Protein AF-A0A1Y1LUK4-F1 (afdb_monomer_lite)

Sequence (106 aa):
KHLNFGFQKLYKWTQREFKTLNLENPHMNTSIRQALRVLAERPSLFQNCLSFFAEARERILSEAFHTALTGTTSSGIDDASVKPIDVAAHDMLRYVGDMLAWVHSA

Organism: Photinus pyralis (NCBI:txid7054)

Radius of gyration: 18.42 Å; chains: 1; bounding box: 43×25×51 Å

Foldseek 3Di:
DVVVVVLVVLLVVLLVVLLVDPPPDPCPPPSNVVSLVVNVVPVVSNVVSVVSNVVSVVVVVVQVLVCQAPCAGPVRDRPPVHDHLVVVDPDDVSSVVVSVVVVVVD

pLDDT: mean 87.84, std 8.57, range [56.97, 97.0]

Structure (mmCIF, N/CA/C/O backbone):
data_AF-A0A1Y1LUK4-F1
#
_entry.id   AF-A0A1Y1LUK4-F1
#
loop_
_atom_site.group_PDB
_atom_site.id
_atom_site.type_symbol
_atom_site.label_atom_id
_atom_site.label_alt_id
_atom_site.label_comp_id
_atom_site.label_asym_id
_atom_site.label_entity_id
_atom_site.label_seq_id
_atom_site.pdbx_PDB_ins_code
_atom_site.Cartn_x
_atom_site.Cartn_y
_atom_site.Cartn_z
_atom_site.occupancy
_atom_site.B_iso_or_equiv
_atom_site.auth_seq_id
_atom_site.auth_comp_id
_atom_site.auth_asym_id
_atom_site.auth_atom_id
_atom_site.pdbx_PDB_model_num
ATOM 1 N N . LYS A 1 1 ? -21.738 -4.443 29.624 1.00 61.78 1 LYS A N 1
ATOM 2 C CA . LYS A 1 1 ? -21.481 -5.593 28.712 1.00 61.78 1 LYS A CA 1
ATOM 3 C C . LYS A 1 1 ? -21.726 -5.257 27.232 1.00 61.78 1 LYS A C 1
ATOM 5 O O . LYS A 1 1 ? -20.855 -5.561 26.431 1.00 61.78 1 LYS A O 1
ATOM 10 N N . HIS A 1 2 ? -22.820 -4.578 26.865 1.00 83.12 2 HIS A N 1
ATOM 11 C CA . HIS A 1 2 ? -23.144 -4.253 25.459 1.00 83.12 2 HIS A CA 1
ATOM 12 C C . HIS A 1 2 ? -22.138 -3.330 24.748 1.00 83.12 2 HIS A C 1
ATOM 14 O O . HIS A 1 2 ? -21.860 -3.535 23.572 1.00 83.12 2 HIS A O 1
ATOM 20 N N . LEU A 1 3 ? -21.528 -2.379 25.466 1.00 85.56 3 LEU A N 1
ATOM 21 C CA . LEU A 1 3 ? -20.560 -1.441 24.883 1.00 85.56 3 LEU A CA 1
ATOM 22 C C . LEU A 1 3 ? -19.318 -2.145 24.306 1.00 85.56 3 LEU A C 1
ATOM 24 O O . LEU A 1 3 ? -18.951 -1.908 23.161 1.00 85.56 3 LEU A O 1
ATOM 28 N N . ASN A 1 4 ? -18.711 -3.073 25.056 1.00 85.69 4 ASN A N 1
ATOM 29 C CA . ASN A 1 4 ? -17.549 -3.835 24.575 1.00 85.69 4 ASN A CA 1
ATOM 30 C C . ASN A 1 4 ? -17.890 -4.691 23.346 1.00 85.69 4 ASN A C 1
ATOM 32 O O . ASN A 1 4 ? -17.071 -4.818 22.440 1.00 85.69 4 ASN A O 1
ATOM 36 N N . PHE A 1 5 ? -19.106 -5.241 23.289 1.00 89.69 5 PHE A N 1
ATOM 37 C CA . PHE A 1 5 ? -19.571 -5.984 22.120 1.00 89.69 5 PHE A CA 1
ATOM 38 C C . PHE A 1 5 ? -19.738 -5.072 20.894 1.00 89.69 5 PHE A C 1
ATOM 40 O O . PHE A 1 5 ? -19.360 -5.451 19.787 1.00 89.69 5 PHE A O 1
ATOM 47 N N . GLY A 1 6 ? -20.231 -3.845 21.098 1.00 90.69 6 GLY A N 1
ATOM 48 C CA . GLY A 1 6 ? -20.301 -2.812 20.062 1.00 90.69 6 GLY A CA 1
ATOM 49 C C . GLY A 1 6 ? -18.926 -2.478 19.480 1.00 90.69 6 GLY A C 1
ATOM 50 O O . GLY A 1 6 ? -18.744 -2.558 18.267 1.00 90.69 6 GLY A O 1
ATOM 51 N N . PHE A 1 7 ? -17.937 -2.218 20.34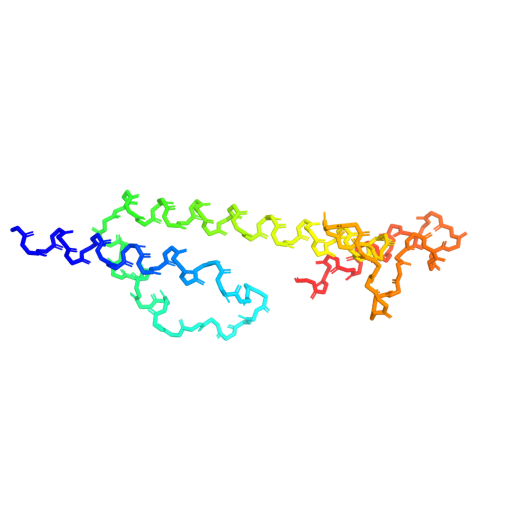1 1.00 89.19 7 PHE A N 1
ATOM 52 C CA . PHE A 1 7 ? -16.552 -1.974 19.922 1.00 89.19 7 PHE A CA 1
ATOM 53 C C . PHE A 1 7 ? -15.950 -3.153 19.151 1.00 89.19 7 PHE A C 1
ATOM 55 O O . PHE A 1 7 ? -15.331 -2.948 18.113 1.00 89.19 7 PHE A O 1
ATOM 62 N N . GLN A 1 8 ? -16.165 -4.392 19.604 1.00 90.88 8 GLN A N 1
ATOM 63 C CA . GLN A 1 8 ? -15.679 -5.578 18.889 1.00 90.88 8 GLN A CA 1
ATOM 64 C C . GLN A 1 8 ? -16.329 -5.748 17.514 1.00 90.88 8 GLN A C 1
ATOM 66 O O . GLN A 1 8 ? -15.660 -6.145 16.559 1.00 90.88 8 GLN A O 1
ATOM 71 N N . LYS A 1 9 ? -17.630 -5.463 17.395 1.00 93.81 9 LYS A N 1
ATOM 72 C CA . LYS A 1 9 ? -18.339 -5.530 16.114 1.00 93.81 9 LYS A CA 1
ATOM 73 C C . LYS A 1 9 ? -17.825 -4.460 15.150 1.00 93.81 9 LYS A C 1
ATOM 75 O O . LYS A 1 9 ? -17.563 -4.782 13.994 1.00 93.81 9 LYS A O 1
ATOM 80 N N . LEU A 1 10 ? -17.638 -3.233 15.641 1.00 92.38 10 LEU A N 1
ATOM 81 C CA . LEU A 1 10 ? -17.081 -2.128 14.865 1.00 92.38 10 LEU A CA 1
ATOM 82 C C . LEU A 1 10 ? -15.654 -2.440 14.403 1.00 92.38 10 LEU A C 1
ATOM 84 O O . LEU A 1 10 ? -15.374 -2.349 13.217 1.00 92.38 10 LEU A O 1
ATOM 88 N N . TYR A 1 11 ? -14.802 -2.921 15.311 1.00 90.38 11 TYR A N 1
ATOM 89 C CA . TYR A 1 11 ? -13.437 -3.363 15.019 1.00 90.38 11 TYR A CA 1
ATOM 90 C C . TYR A 1 11 ? -13.393 -4.404 13.890 1.00 90.38 11 TYR A C 1
ATOM 92 O O . TYR A 1 11 ? -12.699 -4.216 12.893 1.00 90.38 11 TYR A O 1
ATOM 100 N N . LYS A 1 12 ? -14.195 -5.474 13.995 1.00 91.19 12 LYS A N 1
ATOM 101 C CA . LYS A 1 12 ? -14.263 -6.522 12.961 1.00 91.19 1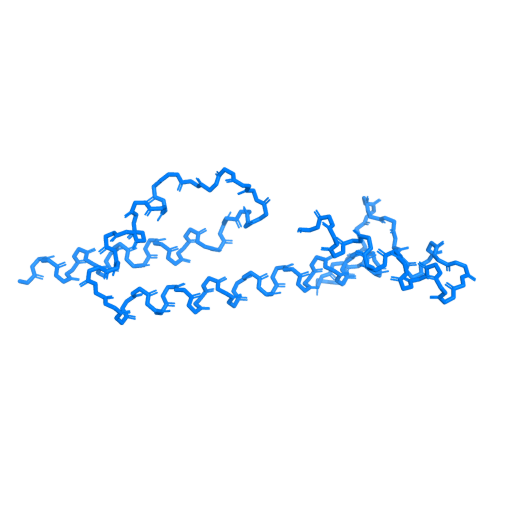2 LYS A CA 1
ATOM 102 C C . LYS A 1 12 ? -14.773 -5.998 11.621 1.00 91.19 12 LYS A C 1
ATOM 104 O O . LYS A 1 12 ? -14.337 -6.488 10.583 1.00 91.19 12 LYS A O 1
ATOM 109 N N . TRP A 1 13 ? -15.713 -5.054 11.635 1.00 92.81 13 TRP A N 1
ATOM 110 C CA . TRP A 1 13 ? -16.191 -4.413 10.414 1.00 92.81 13 TRP A CA 1
ATOM 111 C C . TRP A 1 13 ? -15.081 -3.567 9.776 1.00 92.81 13 TRP A C 1
ATOM 113 O O . TRP A 1 13 ? -14.741 -3.812 8.625 1.00 92.81 13 TRP A O 1
ATOM 123 N N . THR A 1 14 ? -14.420 -2.690 10.538 1.00 89.44 14 THR A N 1
ATOM 124 C CA . THR A 1 14 ? -13.316 -1.845 10.048 1.00 89.44 14 THR A CA 1
ATOM 125 C C . THR A 1 14 ? -12.172 -2.666 9.448 1.00 89.44 14 THR A C 1
ATOM 127 O O . THR A 1 14 ? -11.678 -2.333 8.376 1.00 89.44 14 THR A O 1
ATOM 130 N N . GLN A 1 15 ? -11.792 -3.784 10.075 1.00 87.50 15 GLN A N 1
ATOM 131 C CA . GLN A 1 15 ? -10.774 -4.683 9.518 1.00 87.50 15 GLN A CA 1
ATOM 132 C C . GLN A 1 15 ? -11.174 -5.308 8.175 1.00 87.50 15 GLN A C 1
ATOM 134 O O . GLN A 1 15 ? -10.309 -5.571 7.344 1.00 87.50 15 GLN A O 1
ATOM 139 N N . ARG A 1 16 ? -12.464 -5.589 7.954 1.00 86.94 16 ARG A N 1
ATOM 140 C CA . ARG A 1 16 ? -12.944 -6.115 6.666 1.00 86.94 16 ARG A CA 1
ATOM 141 C C . ARG A 1 16 ? -12.898 -5.043 5.591 1.00 86.94 16 ARG A C 1
ATOM 143 O O . ARG A 1 16 ? -12.410 -5.327 4.506 1.00 86.94 16 ARG A O 1
ATOM 150 N N . GLU A 1 17 ? -13.334 -3.831 5.921 1.00 85.81 17 GLU A N 1
ATOM 151 C CA . GLU A 1 17 ? -13.297 -2.701 4.993 1.00 85.81 17 GLU A CA 1
ATOM 152 C C . GLU A 1 17 ? -11.871 -2.398 4.520 1.00 85.81 17 GLU A C 1
ATOM 154 O O . GLU A 1 17 ? -11.657 -2.135 3.344 1.00 85.81 17 GLU A O 1
ATOM 159 N N . PHE A 1 18 ? -10.868 -2.516 5.395 1.00 80.81 18 PHE A N 1
ATOM 160 C CA . PHE A 1 18 ? -9.463 -2.344 5.009 1.00 80.81 18 PHE A CA 1
ATOM 161 C C . PHE A 1 18 ? -8.957 -3.349 3.968 1.00 80.81 18 PHE A C 1
ATOM 163 O O . PHE A 1 18 ? -7.981 -3.059 3.287 1.00 80.81 18 PHE A O 1
ATOM 170 N N . LYS A 1 19 ? -9.611 -4.504 3.804 1.00 77.00 19 LYS A N 1
ATOM 171 C CA . LYS A 1 19 ? -9.254 -5.473 2.754 1.00 77.00 19 LYS A CA 1
ATOM 172 C C . LYS A 1 19 ? -9.836 -5.115 1.391 1.00 77.00 19 LYS A C 1
ATOM 174 O O . LYS A 1 19 ? -9.321 -5.573 0.380 1.00 77.00 19 LYS A O 1
ATOM 179 N N . THR A 1 20 ? -10.936 -4.370 1.375 1.00 73.12 20 THR A N 1
ATOM 180 C CA . THR A 1 20 ? -11.676 -4.012 0.158 1.00 73.12 20 THR A CA 1
ATOM 181 C C . THR A 1 20 ? -11.469 -2.558 -0.241 1.00 73.12 20 THR A C 1
ATOM 183 O O . THR A 1 20 ? -11.900 -2.153 -1.318 1.00 73.12 20 THR A O 1
ATOM 186 N N . LEU A 1 21 ? -10.849 -1.752 0.625 1.00 68.94 21 LEU A N 1
ATOM 187 C CA . LEU A 1 21 ? -10.556 -0.366 0.319 1.00 68.94 21 LEU A CA 1
ATOM 188 C C . LEU A 1 21 ? -9.482 -0.270 -0.749 1.00 68.94 21 LEU A C 1
ATOM 190 O O . LEU A 1 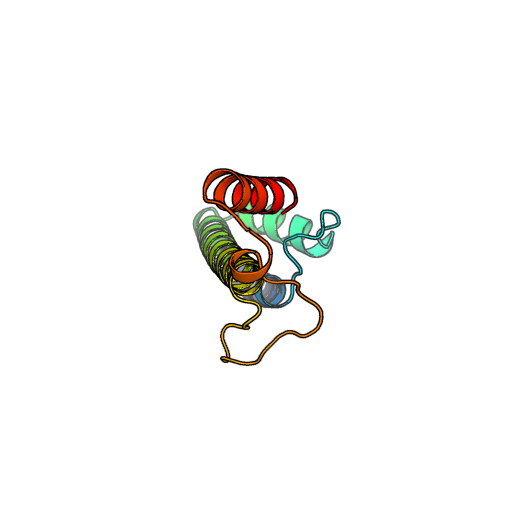21 ? -8.384 -0.798 -0.592 1.00 68.94 21 LEU A O 1
ATOM 194 N N . ASN A 1 22 ? -9.778 0.513 -1.780 1.00 68.88 22 ASN A N 1
ATOM 195 C CA . ASN A 1 22 ? -8.726 1.112 -2.572 1.00 68.88 22 ASN A CA 1
ATOM 196 C C . ASN A 1 22 ? -8.088 2.224 -1.727 1.00 68.88 22 ASN A C 1
ATOM 198 O O . ASN A 1 22 ? -8.653 3.310 -1.584 1.00 68.88 22 ASN A O 1
ATOM 202 N N . LEU A 1 23 ? -6.964 1.894 -1.093 1.00 64.25 23 LEU A N 1
ATOM 203 C CA . LEU A 1 23 ? -6.253 2.759 -0.151 1.00 64.25 23 LEU A CA 1
ATOM 204 C C . LEU A 1 23 ? -5.662 4.005 -0.817 1.00 64.25 23 LEU A C 1
ATOM 206 O O . LEU A 1 23 ? -5.459 4.999 -0.125 1.00 64.25 23 LEU A O 1
ATOM 210 N N . GLU A 1 24 ? -5.493 3.975 -2.139 1.00 62.22 24 GLU A N 1
ATOM 211 C CA . GLU A 1 24 ? -5.008 5.109 -2.932 1.00 62.22 24 GLU A CA 1
ATOM 212 C C . GLU A 1 24 ? -6.140 6.044 -3.380 1.00 62.22 24 GLU A C 1
ATOM 214 O O . GLU A 1 24 ? -5.910 7.036 -4.068 1.00 62.22 24 GLU A O 1
ATOM 219 N N . ASN A 1 25 ? -7.392 5.779 -2.976 1.00 65.06 25 ASN A N 1
ATOM 220 C CA . ASN A 1 25 ? -8.478 6.722 -3.204 1.00 65.06 25 ASN A CA 1
ATOM 221 C C . ASN A 1 25 ? -8.545 7.770 -2.069 1.00 65.06 25 ASN A C 1
ATOM 223 O O . ASN A 1 25 ? -8.928 7.434 -0.940 1.00 65.06 25 ASN A O 1
ATOM 227 N N . PRO A 1 26 ? -8.266 9.060 -2.346 1.00 56.97 26 PRO A N 1
ATOM 228 C CA . PRO A 1 26 ? -8.291 10.117 -1.333 1.00 56.97 26 PRO A CA 1
ATOM 229 C C . PRO A 1 26 ? -9.692 10.358 -0.745 1.00 56.97 26 PRO A C 1
ATOM 231 O O . PRO A 1 26 ? -9.830 10.900 0.356 1.00 56.97 26 PRO A O 1
ATOM 234 N N . HIS A 1 27 ? -10.756 9.896 -1.409 1.00 59.22 27 HIS A N 1
ATOM 235 C CA . HIS A 1 27 ? -12.117 9.908 -0.881 1.00 59.22 27 HIS A CA 1
ATOM 236 C C . HIS A 1 27 ? -12.394 8.664 -0.036 1.00 59.22 27 HIS A C 1
ATOM 238 O O . HIS A 1 27 ? -13.351 7.931 -0.288 1.00 59.22 27 HIS A O 1
ATOM 244 N N . MET A 1 28 ? -11.584 8.430 1.007 1.00 66.69 28 MET A N 1
ATOM 245 C CA . MET A 1 28 ? -11.862 7.352 1.962 1.00 66.69 28 MET A CA 1
ATOM 246 C C . MET A 1 28 ? -13.332 7.407 2.400 1.00 66.69 28 MET A C 1
ATOM 248 O O . MET A 1 28 ? -13.884 8.491 2.637 1.00 66.69 28 MET A O 1
ATOM 252 N N . ASN A 1 29 ? -13.962 6.242 2.539 1.00 76.81 29 ASN A N 1
ATOM 253 C CA . ASN A 1 29 ? -15.360 6.151 2.934 1.00 76.81 29 ASN A CA 1
ATOM 254 C C . ASN A 1 29 ? -15.574 6.851 4.293 1.00 76.81 29 ASN A C 1
ATOM 256 O O . ASN A 1 29 ? -14.918 6.530 5.289 1.00 76.81 29 ASN A O 1
ATOM 260 N N . THR A 1 30 ? -16.494 7.820 4.343 1.00 83.81 30 THR A N 1
ATOM 261 C CA . THR A 1 30 ? -16.820 8.591 5.556 1.00 83.81 30 THR A CA 1
ATOM 262 C C . THR A 1 30 ? -17.155 7.690 6.745 1.00 83.81 30 THR A C 1
ATOM 264 O O . THR A 1 30 ? -16.775 8.012 7.872 1.00 83.81 30 THR A O 1
ATOM 267 N N . SER A 1 31 ? -17.766 6.527 6.503 1.00 87.62 31 SER A N 1
ATOM 268 C CA . SER A 1 31 ? -18.086 5.543 7.540 1.00 87.62 31 SER A CA 1
ATOM 269 C C . SER A 1 31 ? -16.844 4.959 8.224 1.00 87.62 31 SER A C 1
ATOM 271 O O . SER A 1 31 ? -16.865 4.716 9.428 1.00 87.62 31 SER A O 1
ATOM 273 N N . ILE A 1 32 ? -15.730 4.791 7.506 1.00 87.19 32 ILE A N 1
ATOM 274 C CA . ILE A 1 32 ? -14.478 4.267 8.076 1.00 87.19 32 ILE A CA 1
ATOM 275 C C . ILE A 1 32 ? -13.799 5.319 8.938 1.00 87.19 32 ILE A C 1
ATOM 277 O O . ILE A 1 32 ? -13.369 5.012 10.046 1.00 87.19 32 ILE A O 1
ATOM 281 N N . ARG A 1 33 ? -13.764 6.579 8.483 1.00 87.50 33 ARG A N 1
ATOM 282 C CA . ARG A 1 33 ? -13.260 7.694 9.304 1.00 87.50 33 ARG A CA 1
ATOM 283 C C . ARG A 1 33 ? -14.038 7.817 10.613 1.00 87.50 33 ARG A C 1
ATOM 285 O O . ARG A 1 33 ? -13.440 8.011 11.669 1.00 87.50 33 ARG A O 1
ATOM 292 N N . GLN A 1 34 ? -15.363 7.684 10.551 1.00 90.94 34 GLN A N 1
ATOM 293 C CA . GLN A 1 34 ? -16.217 7.685 11.739 1.00 90.94 34 GLN A CA 1
ATOM 294 C C . GLN A 1 34 ? -15.922 6.488 12.650 1.00 90.94 34 GLN A C 1
ATOM 296 O O . GLN A 1 34 ? -15.734 6.678 13.849 1.00 90.94 34 GLN A O 1
ATOM 301 N N . ALA A 1 35 ? -15.812 5.279 12.093 1.00 91.31 35 ALA A N 1
ATOM 302 C CA . ALA A 1 35 ? -15.480 4.084 12.861 1.00 91.31 35 ALA A CA 1
ATOM 303 C C . ALA A 1 35 ? -14.121 4.200 13.566 1.00 91.31 35 ALA A C 1
ATOM 305 O O . ALA A 1 35 ? -14.019 3.885 14.748 1.00 91.31 35 ALA A O 1
ATOM 306 N N . LEU A 1 36 ? -13.101 4.716 12.877 1.00 90.44 36 LEU A N 1
ATOM 307 C CA . LEU A 1 36 ? -11.776 4.965 13.446 1.00 90.44 36 LEU A CA 1
ATOM 308 C C . LEU A 1 36 ? -11.813 5.997 14.574 1.00 90.44 36 LEU A C 1
ATOM 310 O O . LEU A 1 36 ? -11.189 5.780 15.609 1.00 90.44 36 LEU A O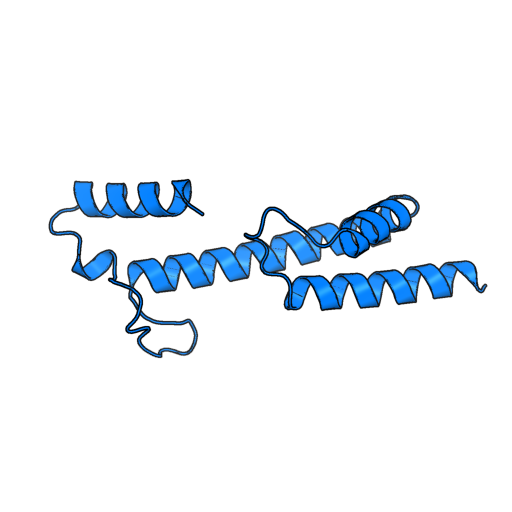 1
ATOM 314 N N . ARG A 1 37 ? -12.589 7.076 14.417 1.00 92.44 37 ARG A N 1
ATOM 315 C CA . ARG A 1 37 ? -12.780 8.075 15.477 1.00 92.44 37 ARG A CA 1
ATOM 316 C C . ARG A 1 37 ? -13.421 7.465 16.723 1.00 92.44 37 ARG A C 1
ATOM 318 O O . ARG A 1 37 ? -12.967 7.751 17.822 1.00 92.44 37 ARG A O 1
ATOM 325 N N . VAL A 1 38 ? -14.432 6.609 16.557 1.00 93.25 38 VAL A N 1
ATOM 326 C CA . VAL A 1 38 ? -15.050 5.888 17.683 1.00 93.25 38 VAL A CA 1
ATOM 327 C C . VAL A 1 38 ? -14.049 4.916 18.311 1.00 93.25 38 VAL A C 1
ATOM 329 O O . VAL A 1 38 ? -13.899 4.889 19.527 1.00 93.25 38 VAL A O 1
ATOM 332 N N . LEU A 1 39 ? -13.310 4.145 17.505 1.00 91.94 39 LEU A N 1
ATOM 333 C CA . LEU A 1 39 ? -12.300 3.203 18.000 1.00 91.94 39 LEU A CA 1
ATOM 334 C C . LEU A 1 39 ? -11.157 3.897 18.757 1.00 91.94 39 LEU A C 1
ATOM 336 O O . LEU A 1 39 ? -10.603 3.281 19.665 1.00 91.94 39 LEU A O 1
ATOM 340 N N . ALA A 1 40 ? -10.843 5.160 18.450 1.00 91.38 40 ALA A N 1
ATOM 341 C CA . ALA A 1 40 ? -9.824 5.945 19.150 1.00 91.38 40 ALA A CA 1
ATOM 342 C C . ALA A 1 40 ? -10.118 6.142 20.652 1.00 91.38 40 ALA A C 1
ATOM 344 O O . ALA A 1 40 ? -9.188 6.328 21.433 1.00 91.38 40 ALA A O 1
ATOM 345 N N . GLU A 1 41 ? -11.374 5.995 21.096 1.00 92.94 41 GLU A N 1
ATOM 346 C CA . GLU A 1 41 ? -11.737 5.957 22.526 1.00 92.94 41 GLU A CA 1
ATOM 347 C C . GLU A 1 41 ? -11.187 4.712 23.258 1.00 92.94 41 GLU A C 1
ATOM 349 O O . GLU A 1 41 ? -11.242 4.606 24.487 1.00 92.94 41 GLU A O 1
ATOM 354 N N . ARG A 1 42 ? -10.664 3.733 22.510 1.00 91.19 42 ARG A N 1
ATOM 355 C CA . ARG A 1 42 ? -10.025 2.508 22.997 1.00 91.19 42 ARG A CA 1
ATOM 356 C C . ARG A 1 42 ? -8.655 2.347 22.324 1.00 91.19 42 ARG A C 1
ATOM 358 O O . ARG A 1 42 ? -8.559 1.644 21.315 1.00 91.19 42 ARG A O 1
ATOM 365 N N . PRO A 1 43 ? -7.582 2.921 22.901 1.00 90.94 43 PRO A N 1
ATOM 366 C CA . PRO A 1 43 ? -6.271 3.007 22.254 1.00 90.94 43 PRO A CA 1
ATOM 367 C C . PRO A 1 43 ? -5.723 1.677 21.725 1.00 90.94 43 PRO A C 1
ATOM 369 O O . PRO A 1 43 ? -5.163 1.640 20.638 1.00 90.94 43 PRO A O 1
ATOM 372 N N . SER A 1 44 ? -5.940 0.565 22.435 1.00 90.44 44 SER A N 1
ATOM 373 C CA . SER A 1 44 ? -5.480 -0.758 21.992 1.00 90.44 44 SER A CA 1
ATOM 374 C C . SER A 1 44 ? -6.188 -1.264 20.730 1.00 90.44 44 SER A C 1
ATOM 376 O O . SER A 1 44 ? -5.542 -1.809 19.839 1.00 90.44 44 SER A O 1
ATOM 378 N N . LEU A 1 45 ? -7.508 -1.073 20.618 1.00 88.06 45 LEU A N 1
ATOM 379 C CA . LEU A 1 45 ? -8.266 -1.464 19.424 1.00 88.06 45 LEU A CA 1
ATOM 380 C C . LEU A 1 45 ? -7.902 -0.581 18.235 1.00 88.06 45 LEU A C 1
ATOM 382 O O . LEU A 1 45 ? -7.734 -1.080 17.125 1.00 88.06 45 LEU A O 1
ATOM 386 N N . PHE A 1 46 ? -7.758 0.719 18.485 1.00 89.75 46 PHE A N 1
ATOM 387 C CA . PHE A 1 46 ? -7.348 1.675 17.469 1.00 89.75 46 PHE A CA 1
ATOM 388 C C . PHE A 1 46 ? -5.945 1.376 16.937 1.00 89.75 46 PHE A C 1
ATOM 390 O O . PHE A 1 46 ? -5.767 1.293 15.724 1.00 89.75 46 PHE A O 1
ATOM 397 N N . GLN A 1 47 ? -4.977 1.119 17.822 1.00 91.88 47 GLN A N 1
ATOM 398 C CA . GLN A 1 47 ? -3.613 0.775 17.427 1.00 91.88 47 GLN A CA 1
ATOM 399 C C . GLN A 1 47 ? -3.578 -0.500 16.579 1.00 91.88 47 GLN A C 1
ATOM 401 O O . GLN A 1 47 ? -2.951 -0.510 15.526 1.00 91.88 47 GLN A O 1
ATOM 406 N N . ASN A 1 48 ? -4.315 -1.543 16.975 1.00 90.38 48 ASN A N 1
ATOM 407 C CA . ASN A 1 48 ? -4.413 -2.774 16.188 1.00 90.38 48 ASN A CA 1
ATOM 408 C C . ASN A 1 48 ? -5.028 -2.532 14.799 1.00 90.38 48 ASN A C 1
ATOM 410 O O . ASN A 1 48 ? -4.584 -3.120 13.815 1.00 90.38 48 ASN A O 1
ATOM 414 N N . CYS A 1 49 ? -6.033 -1.654 14.700 1.00 89.12 49 CYS A N 1
ATOM 415 C CA . CYS A 1 49 ? -6.585 -1.241 13.411 1.00 89.12 49 CYS A CA 1
ATOM 416 C C . CYS A 1 49 ? -5.551 -0.515 12.547 1.00 89.12 49 CYS A C 1
ATOM 418 O O . CYS A 1 49 ? -5.467 -0.812 11.359 1.00 89.12 49 CYS A O 1
ATOM 420 N N . LEU A 1 50 ? -4.772 0.407 13.119 1.00 88.88 50 LEU A N 1
ATOM 421 C CA . LEU A 1 50 ? -3.734 1.133 12.386 1.00 88.88 50 LEU A CA 1
ATOM 422 C C . LEU A 1 50 ? -2.58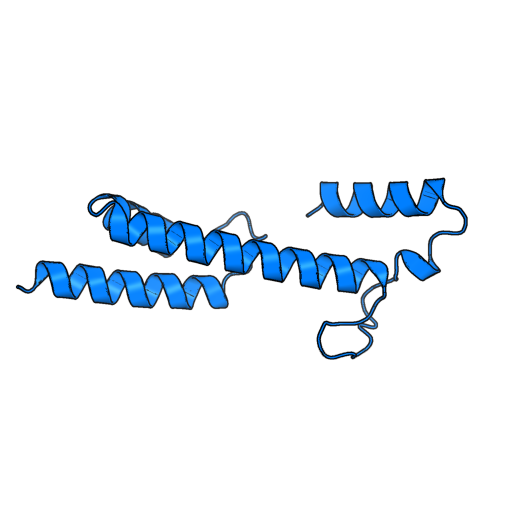9 0.222 11.939 1.00 88.88 50 LEU A C 1
ATOM 424 O O . LEU A 1 50 ? -2.126 0.360 10.813 1.00 88.88 50 LEU A O 1
ATOM 428 N N . SER A 1 51 ? -2.169 -0.730 12.773 1.00 91.50 51 SER A N 1
ATOM 429 C CA . SER A 1 51 ? -1.166 -1.729 12.392 1.00 91.50 51 SER A CA 1
ATOM 430 C C . SER A 1 51 ? -1.648 -2.585 11.221 1.00 91.50 51 SER A C 1
ATOM 432 O O . SER A 1 51 ? -0.938 -2.707 10.231 1.00 91.50 51 SER A O 1
ATOM 434 N N . PHE A 1 52 ? -2.884 -3.095 11.282 1.00 87.12 52 PHE A N 1
ATOM 435 C CA . PHE A 1 52 ? -3.464 -3.863 10.176 1.00 87.12 52 PHE A CA 1
ATOM 436 C C . PHE A 1 52 ? -3.622 -3.021 8.902 1.00 87.12 52 PHE A C 1
ATOM 438 O O . PHE A 1 52 ? -3.403 -3.509 7.798 1.00 87.12 52 PHE A O 1
ATOM 445 N N . PHE A 1 53 ? -4.008 -1.752 9.045 1.00 85.50 53 PHE A N 1
ATOM 446 C CA . PHE A 1 53 ? -4.102 -0.818 7.926 1.00 85.50 53 PHE A CA 1
ATOM 447 C C . PHE A 1 53 ? -2.741 -0.582 7.266 1.00 85.50 53 PHE A C 1
ATOM 449 O O . PHE A 1 53 ? -2.643 -0.649 6.044 1.00 85.50 53 PHE A O 1
ATOM 456 N N . ALA A 1 54 ? -1.702 -0.326 8.063 1.00 88.44 54 ALA A N 1
ATOM 457 C CA . ALA A 1 54 ? -0.350 -0.105 7.567 1.00 88.44 54 ALA A CA 1
ATOM 458 C C . ALA A 1 54 ? 0.187 -1.343 6.836 1.00 88.44 54 ALA A C 1
ATOM 460 O O . ALA A 1 54 ? 0.664 -1.210 5.716 1.00 88.44 54 ALA A O 1
ATOM 461 N N . GLU A 1 55 ? 0.014 -2.535 7.415 1.00 89.31 55 GLU A N 1
ATOM 462 C CA . GLU A 1 55 ? 0.403 -3.813 6.803 1.00 89.31 55 GLU A CA 1
ATOM 463 C C . GLU A 1 55 ? -0.349 -4.072 5.487 1.00 89.31 55 GLU A C 1
ATOM 465 O O . GLU A 1 55 ? 0.243 -4.443 4.473 1.00 89.31 55 GLU A O 1
ATOM 470 N N . ALA A 1 56 ? -1.665 -3.830 5.463 1.00 86.12 56 ALA A N 1
ATOM 471 C CA . ALA A 1 56 ? -2.458 -3.975 4.247 1.00 86.12 56 ALA A CA 1
ATOM 472 C C . ALA A 1 56 ? -2.005 -2.999 3.152 1.00 86.12 56 ALA A C 1
ATOM 474 O O . ALA A 1 56 ? -1.918 -3.399 1.990 1.00 86.12 56 ALA A O 1
ATOM 475 N N . ARG A 1 57 ? -1.702 -1.746 3.519 1.00 86.75 57 ARG A N 1
ATOM 476 C CA . ARG A 1 57 ? -1.230 -0.717 2.588 1.00 86.75 57 ARG A CA 1
ATOM 477 C C . ARG A 1 57 ? 0.153 -1.034 2.039 1.00 86.75 57 ARG A C 1
ATOM 479 O O . ARG A 1 57 ? 0.343 -0.955 0.833 1.00 86.75 57 ARG A O 1
ATOM 486 N N . GLU A 1 58 ? 1.086 -1.420 2.904 1.00 90.31 58 GLU A N 1
ATOM 487 C CA . GLU A 1 58 ? 2.435 -1.836 2.517 1.00 90.31 58 GLU A CA 1
ATOM 488 C C . GLU A 1 58 ? 2.379 -2.967 1.491 1.00 90.31 58 GLU A C 1
ATOM 490 O O . GLU A 1 58 ? 2.973 -2.859 0.420 1.00 90.31 58 GLU A O 1
ATOM 495 N N . ARG A 1 59 ? 1.603 -4.018 1.780 1.00 89.44 59 ARG A N 1
ATOM 496 C CA . ARG A 1 59 ? 1.451 -5.158 0.876 1.00 89.44 59 ARG A CA 1
ATOM 497 C C . ARG A 1 59 ? 0.870 -4.741 -0.478 1.00 89.44 59 ARG A C 1
ATOM 499 O O . ARG A 1 59 ? 1.413 -5.130 -1.506 1.00 89.44 59 ARG A O 1
ATOM 506 N N . ILE A 1 60 ? -0.205 -3.947 -0.490 1.00 87.50 60 ILE A N 1
ATOM 507 C CA . ILE A 1 60 ? -0.846 -3.486 -1.735 1.00 87.50 60 ILE A CA 1
ATOM 508 C C . ILE A 1 60 ? 0.118 -2.626 -2.561 1.00 87.50 60 ILE A C 1
ATOM 510 O O . ILE A 1 60 ? 0.255 -2.854 -3.760 1.00 87.50 60 ILE A O 1
ATOM 514 N N . LEU A 1 61 ? 0.816 -1.676 -1.932 1.00 89.62 61 LEU A N 1
ATOM 515 C CA . LEU A 1 61 ? 1.783 -0.817 -2.616 1.00 89.62 61 LEU A CA 1
ATOM 516 C C . LEU A 1 61 ? 2.981 -1.608 -3.144 1.00 89.62 61 LEU A C 1
ATOM 518 O O . LEU A 1 61 ? 3.429 -1.356 -4.257 1.00 89.62 61 LEU A O 1
ATOM 522 N N . SER A 1 62 ? 3.479 -2.584 -2.384 1.00 92.44 62 SER A N 1
ATOM 523 C CA . SER A 1 62 ? 4.579 -3.445 -2.820 1.00 92.44 62 SER A CA 1
ATOM 524 C C . SER A 1 62 ? 4.182 -4.320 -4.013 1.00 92.44 62 SER A C 1
ATOM 526 O O . SER A 1 62 ? 4.932 -4.391 -4.985 1.00 92.44 62 SER A O 1
ATOM 528 N N . GLU A 1 63 ? 2.990 -4.928 -3.986 1.00 92.00 63 GLU A N 1
ATOM 529 C CA . GLU A 1 63 ? 2.443 -5.707 -5.107 1.00 92.00 63 GLU A CA 1
ATOM 530 C C . GLU A 1 63 ? 2.231 -4.829 -6.354 1.00 92.00 63 GLU A C 1
ATOM 532 O O . GLU A 1 63 ? 2.578 -5.233 -7.468 1.00 92.00 63 GLU A O 1
ATOM 537 N N . ALA A 1 64 ? 1.706 -3.613 -6.175 1.00 92.00 64 ALA A N 1
ATOM 538 C CA . ALA A 1 64 ? 1.495 -2.661 -7.261 1.00 92.00 64 ALA A CA 1
ATOM 539 C C . ALA A 1 64 ? 2.823 -2.176 -7.862 1.00 92.00 64 ALA A C 1
ATOM 541 O O . ALA A 1 64 ? 2.960 -2.133 -9.084 1.00 92.00 64 ALA A O 1
ATOM 542 N N . PHE A 1 65 ? 3.820 -1.878 -7.023 1.00 94.69 65 PHE A N 1
ATOM 543 C CA . PHE A 1 65 ? 5.152 -1.489 -7.480 1.00 94.69 65 PHE A CA 1
ATOM 544 C C . PHE A 1 65 ? 5.842 -2.633 -8.222 1.00 94.69 65 PHE A C 1
ATOM 546 O O . PHE A 1 65 ? 6.392 -2.418 -9.296 1.00 94.69 65 PHE A O 1
ATOM 553 N N . HIS A 1 66 ? 5.760 -3.861 -7.703 1.00 95.00 66 HIS A N 1
ATOM 554 C CA . HIS A 1 66 ? 6.281 -5.040 -8.391 1.00 95.00 66 HIS A CA 1
ATOM 555 C C . HIS A 1 66 ? 5.647 -5.203 -9.776 1.00 95.00 66 HIS A C 1
ATOM 557 O O . HIS A 1 66 ? 6.362 -5.325 -10.765 1.00 95.00 66 HIS A O 1
ATOM 563 N N . THR A 1 67 ? 4.319 -5.103 -9.856 1.00 95.06 67 THR A N 1
ATOM 564 C CA . THR A 1 67 ? 3.593 -5.180 -11.131 1.00 95.06 67 THR A CA 1
ATOM 565 C C . THR A 1 67 ? 4.010 -4.054 -12.082 1.00 95.06 67 THR A C 1
ATOM 567 O O . THR A 1 67 ? 4.163 -4.289 -13.274 1.00 95.06 67 THR A O 1
ATOM 570 N N . ALA A 1 68 ? 4.259 -2.841 -11.582 1.00 95.12 68 ALA A N 1
ATOM 571 C CA . ALA A 1 68 ? 4.764 -1.734 -12.396 1.00 95.12 68 ALA A CA 1
ATOM 572 C C . ALA A 1 68 ? 6.189 -1.974 -12.922 1.00 95.12 68 ALA A C 1
ATOM 574 O O . ALA A 1 68 ? 6.504 -1.584 -14.047 1.00 95.12 68 ALA A O 1
ATOM 575 N N . LEU A 1 69 ? 7.045 -2.629 -12.134 1.00 95.12 69 LEU A N 1
ATOM 576 C CA . LEU A 1 69 ? 8.402 -2.984 -12.547 1.00 95.12 69 LEU A CA 1
ATOM 577 C C . LEU A 1 69 ? 8.405 -4.052 -13.635 1.00 95.12 69 LEU A C 1
ATOM 579 O O . LEU A 1 69 ? 9.004 -3.840 -14.688 1.00 95.12 69 LEU A O 1
ATOM 583 N N . THR A 1 70 ? 7.712 -5.164 -13.391 1.00 94.25 70 THR A N 1
ATOM 584 C CA . THR A 1 70 ? 7.851 -6.394 -14.180 1.00 94.25 70 THR A CA 1
ATOM 585 C C . THR A 1 70 ? 6.715 -6.621 -15.175 1.00 94.25 70 THR A C 1
ATOM 587 O O . THR A 1 70 ? 6.867 -7.402 -16.109 1.00 94.25 70 THR A O 1
ATOM 590 N N . GLY A 1 71 ? 5.572 -5.953 -14.998 1.00 93.75 71 GLY A N 1
ATOM 591 C CA . GLY A 1 71 ? 4.324 -6.246 -15.711 1.00 93.75 71 GLY A CA 1
ATOM 592 C C . GLY A 1 71 ? 3.596 -7.480 -15.211 1.00 93.75 71 GLY A C 1
ATOM 593 O O . GLY A 1 71 ? 2.587 -7.853 -15.796 1.00 93.75 71 GLY A O 1
ATOM 594 N N . THR A 1 72 ? 4.093 -8.138 -14.167 1.00 93.06 72 THR A N 1
ATOM 595 C CA . THR A 1 72 ? 3.529 -9.393 -13.673 1.00 93.06 72 THR A CA 1
ATOM 596 C C . THR A 1 72 ? 2.869 -9.170 -12.328 1.00 93.06 72 THR A C 1
ATOM 598 O O . THR A 1 72 ? 3.484 -8.657 -11.394 1.00 93.06 72 THR A O 1
ATOM 601 N N . THR A 1 73 ? 1.624 -9.611 -12.202 1.00 90.50 73 THR A N 1
ATOM 602 C CA . THR A 1 73 ? 0.920 -9.617 -10.917 1.00 90.50 73 THR A CA 1
ATOM 603 C C . THR A 1 73 ? 1.555 -10.616 -9.946 1.00 90.50 73 THR A C 1
ATOM 605 O O . THR A 1 73 ? 2.265 -11.537 -10.353 1.00 90.50 73 THR A O 1
ATOM 608 N N . SER A 1 74 ? 1.244 -10.507 -8.652 1.00 83.00 74 SER A N 1
ATOM 609 C CA . SER A 1 74 ? 1.730 -11.440 -7.618 1.00 83.00 74 SER A CA 1
ATOM 610 C C . SER A 1 74 ? 1.312 -12.903 -7.842 1.00 83.00 74 SER A C 1
ATOM 612 O O . SER A 1 74 ? 1.940 -13.812 -7.303 1.00 83.00 74 SER A O 1
ATOM 614 N N . SER A 1 75 ? 0.295 -13.154 -8.673 1.00 87.38 75 SER A N 1
ATOM 615 C CA . SER A 1 75 ? -0.102 -14.490 -9.140 1.00 87.38 75 SER A CA 1
ATOM 616 C C . SER A 1 75 ? 0.698 -15.011 -10.345 1.00 87.38 75 SER A C 1
ATOM 618 O O . SER A 1 75 ? 0.401 -16.095 -10.840 1.00 87.38 75 SER A O 1
ATOM 620 N N . GLY A 1 76 ? 1.692 -14.259 -10.828 1.00 86.06 76 GLY A N 1
ATOM 621 C CA . GLY A 1 76 ? 2.511 -14.612 -11.993 1.00 86.06 76 GLY A CA 1
ATOM 622 C C . GLY A 1 76 ? 1.789 -14.457 -13.332 1.00 86.06 76 GLY A C 1
ATOM 623 O O . GLY A 1 76 ? 2.170 -15.096 -14.306 1.00 86.06 76 GLY A O 1
ATOM 624 N N . ILE A 1 77 ? 0.724 -13.653 -13.372 1.00 89.31 77 ILE A N 1
ATOM 625 C CA . ILE A 1 77 ? -0.049 -13.375 -14.588 1.00 89.31 77 ILE A CA 1
ATOM 626 C C . ILE A 1 77 ? 0.389 -12.020 -15.128 1.00 89.31 77 ILE A C 1
ATOM 628 O O . ILE A 1 77 ? 0.400 -11.049 -14.365 1.00 89.31 77 ILE A O 1
ATOM 632 N N . ASP A 1 78 ? 0.700 -11.967 -16.420 1.00 88.19 78 ASP A N 1
ATOM 633 C CA . ASP A 1 78 ? 1.030 -10.731 -17.126 1.00 88.19 78 ASP A CA 1
ATOM 634 C C . ASP A 1 78 ? -0.175 -9.781 -17.141 1.00 88.19 78 ASP A C 1
ATOM 636 O O . ASP A 1 78 ? -1.268 -10.129 -17.601 1.00 88.19 78 ASP A O 1
ATOM 640 N N . ASP A 1 79 ? 0.031 -8.562 -16.654 1.00 87.38 79 ASP A N 1
ATOM 641 C CA . ASP A 1 79 ? -0.934 -7.479 -16.744 1.00 87.38 79 ASP A CA 1
ATOM 642 C C . ASP A 1 79 ? -0.693 -6.689 -18.033 1.00 87.38 79 ASP A C 1
ATOM 644 O O . ASP A 1 79 ? 0.142 -5.787 -18.107 1.00 87.38 79 ASP A O 1
ATOM 648 N N . ALA A 1 80 ? -1.468 -7.020 -19.067 1.00 83.69 80 ALA A N 1
ATOM 649 C CA . ALA A 1 80 ? -1.384 -6.376 -20.376 1.00 83.69 80 ALA A CA 1
ATOM 650 C C . ALA A 1 80 ? -1.706 -4.867 -20.356 1.00 83.69 80 ALA A C 1
ATOM 652 O O . ALA A 1 80 ? -1.463 -4.182 -21.351 1.00 83.69 80 ALA A O 1
ATOM 653 N N . SER A 1 81 ? -2.273 -4.340 -19.263 1.00 86.75 81 SER A N 1
ATOM 654 C CA . SER A 1 81 ? -2.546 -2.908 -19.113 1.00 86.75 81 SER A CA 1
ATOM 655 C C . SER A 1 81 ? -1.331 -2.103 -18.638 1.00 86.75 81 SER A C 1
ATOM 657 O O . SER A 1 81 ? -1.320 -0.877 -18.767 1.00 86.75 81 SER A O 1
ATOM 659 N N . VAL A 1 82 ? -0.294 -2.778 -18.130 1.00 87.88 82 VAL A N 1
ATOM 660 C CA . VAL A 1 82 ? 0.904 -2.156 -17.563 1.00 87.88 82 VAL A CA 1
ATOM 661 C C . VAL A 1 82 ? 2.071 -2.278 -18.536 1.00 87.88 82 VAL A C 1
ATOM 663 O O . VAL A 1 82 ? 2.375 -3.352 -19.046 1.00 87.88 82 VAL A O 1
ATOM 666 N N . LYS A 1 83 ? 2.771 -1.165 -18.783 1.00 90.75 83 LYS A N 1
ATOM 667 C CA . LYS A 1 83 ? 4.058 -1.180 -19.485 1.00 90.75 83 LYS A CA 1
ATOM 668 C C . LYS A 1 83 ? 5.178 -1.301 -18.439 1.00 90.75 83 LYS A C 1
ATOM 670 O O . LYS A 1 83 ? 5.379 -0.328 -17.713 1.00 90.75 83 LYS A O 1
ATOM 675 N N . PRO A 1 84 ? 5.903 -2.433 -18.363 1.00 93.62 84 PRO A N 1
ATOM 676 C CA . PRO A 1 84 ? 6.895 -2.665 -17.315 1.00 93.62 84 PRO A CA 1
ATOM 677 C C . PRO A 1 84 ? 8.040 -1.662 -17.381 1.00 93.62 84 PRO A C 1
ATOM 679 O O . PRO A 1 84 ? 8.588 -1.423 -18.464 1.00 93.62 84 PRO A O 1
ATOM 682 N N . ILE A 1 85 ? 8.449 -1.127 -16.233 1.00 94.62 85 ILE A N 1
ATOM 683 C CA . ILE A 1 85 ? 9.617 -0.244 -16.142 1.00 94.62 85 ILE A CA 1
ATOM 684 C C . ILE A 1 85 ? 10.891 -0.996 -16.570 1.00 94.62 85 ILE A C 1
ATOM 686 O O . ILE A 1 85 ? 11.703 -0.429 -17.301 1.00 94.62 85 ILE A O 1
ATOM 690 N N . ASP A 1 86 ? 11.018 -2.285 -16.223 1.00 91.56 86 ASP A N 1
ATOM 691 C CA . ASP A 1 86 ? 12.161 -3.145 -16.586 1.00 91.56 86 ASP A CA 1
ATOM 692 C C . ASP A 1 86 ? 12.373 -3.244 -18.106 1.00 91.56 86 ASP A C 1
ATOM 694 O O . ASP A 1 86 ? 13.501 -3.357 -18.581 1.00 91.56 86 ASP A O 1
ATOM 698 N N . VAL A 1 87 ? 11.284 -3.195 -18.878 1.00 90.12 87 VAL A N 1
ATOM 699 C CA . VAL A 1 87 ? 11.312 -3.320 -20.345 1.00 90.12 87 VAL A CA 1
ATOM 700 C C . VAL A 1 87 ? 11.339 -1.947 -21.022 1.00 90.12 87 VAL A C 1
ATOM 702 O O . VAL A 1 87 ? 11.835 -1.806 -22.139 1.00 90.12 87 VAL A O 1
ATOM 705 N N . ALA A 1 88 ? 10.785 -0.919 -20.376 1.00 89.75 88 ALA A N 1
ATOM 706 C CA . ALA A 1 88 ? 10.696 0.428 -20.930 1.00 89.75 88 ALA A CA 1
ATOM 707 C C . ALA A 1 88 ? 11.985 1.247 -20.759 1.00 89.75 88 ALA A C 1
ATOM 709 O O . ALA A 1 88 ? 12.269 2.120 -21.589 1.00 89.75 88 ALA A O 1
ATOM 710 N N . ALA A 1 89 ? 12.747 1.003 -19.692 1.00 92.25 89 ALA A N 1
ATOM 711 C CA . ALA A 1 89 ? 13.971 1.733 -19.404 1.00 92.25 89 ALA A CA 1
ATOM 712 C C . ALA A 1 89 ? 15.150 1.195 -20.228 1.00 92.25 89 ALA A C 1
ATOM 714 O O . ALA A 1 89 ? 15.473 0.014 -20.193 1.00 92.25 89 ALA A O 1
ATOM 715 N N . HIS A 1 90 ? 15.824 2.084 -20.959 1.00 91.25 90 HIS A N 1
ATOM 716 C CA . HIS A 1 90 ? 16.943 1.717 -21.839 1.00 91.25 90 HIS A CA 1
ATOM 717 C C . HIS A 1 90 ? 18.313 1.884 -21.158 1.00 91.25 90 HIS A C 1
ATOM 719 O O . HIS A 1 90 ? 19.330 1.432 -21.679 1.00 91.25 90 HIS A O 1
ATOM 725 N N . ASP A 1 91 ? 18.342 2.551 -20.003 1.00 95.69 91 ASP A N 1
ATOM 726 C CA . ASP A 1 91 ? 19.533 2.815 -19.204 1.00 95.69 91 ASP A CA 1
ATOM 727 C C . ASP A 1 91 ? 19.179 2.912 -17.708 1.00 95.69 91 ASP A C 1
ATOM 729 O O . ASP A 1 91 ? 18.015 3.064 -17.328 1.00 95.69 91 ASP A O 1
ATOM 733 N N . MET A 1 92 ? 20.199 2.827 -16.851 1.00 95.50 92 MET A N 1
ATOM 734 C CA . MET A 1 92 ? 20.039 2.794 -15.393 1.00 95.50 92 MET A CA 1
ATOM 735 C C . MET A 1 92 ? 19.461 4.093 -14.813 1.00 95.50 92 MET A C 1
ATOM 737 O O . MET A 1 92 ? 18.718 4.044 -13.834 1.00 95.50 92 MET A O 1
ATOM 741 N N . LEU A 1 93 ? 19.781 5.254 -15.395 1.00 96.69 93 LEU A N 1
ATOM 742 C CA . LEU A 1 93 ? 19.272 6.535 -14.899 1.00 96.69 93 LEU A CA 1
ATOM 743 C C . LEU A 1 93 ? 17.779 6.662 -15.187 1.00 96.69 93 LEU A C 1
ATOM 745 O O . LEU A 1 93 ? 17.024 7.070 -14.307 1.00 96.69 93 LEU A O 1
ATOM 749 N N . ARG A 1 94 ? 17.345 6.265 -16.388 1.00 94.31 94 ARG A N 1
ATOM 750 C CA . ARG A 1 94 ? 15.925 6.178 -16.738 1.00 94.31 94 ARG A CA 1
ATOM 751 C C . ARG A 1 94 ? 15.198 5.187 -15.839 1.00 94.31 94 ARG A C 1
ATOM 753 O O . ARG A 1 94 ? 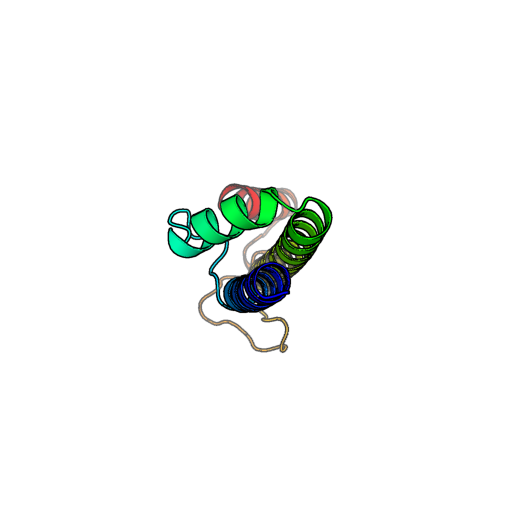14.138 5.528 -15.337 1.00 94.31 94 ARG A O 1
ATOM 760 N N . TYR A 1 95 ? 15.781 4.014 -15.600 1.00 96.06 95 TYR A N 1
ATOM 761 C CA . TYR A 1 95 ? 15.189 2.978 -14.754 1.00 96.06 95 TYR A CA 1
ATOM 762 C C . TYR A 1 95 ? 14.877 3.493 -13.344 1.00 96.06 95 TYR A C 1
ATOM 764 O O . TYR A 1 95 ? 13.735 3.441 -12.889 1.00 96.06 95 TYR A O 1
ATOM 772 N N . VAL A 1 96 ? 15.875 4.090 -12.686 1.00 97.00 96 VAL A N 1
ATOM 773 C CA . VAL A 1 96 ? 15.700 4.704 -11.362 1.00 97.00 96 VAL A CA 1
ATOM 774 C C . VAL A 1 96 ? 14.749 5.904 -11.431 1.00 97.00 96 VAL A C 1
ATOM 776 O O . VAL A 1 96 ? 13.939 6.101 -10.529 1.00 97.00 96 VAL A O 1
ATOM 779 N N . GLY A 1 97 ? 14.807 6.700 -12.500 1.00 97.00 97 GLY A N 1
ATOM 780 C CA . GLY A 1 97 ? 13.902 7.830 -12.710 1.00 97.00 97 GLY A CA 1
ATOM 781 C C . GLY A 1 97 ? 12.434 7.411 -12.807 1.00 97.00 97 GLY A C 1
ATOM 782 O O . GLY A 1 97 ? 11.585 8.020 -12.160 1.00 97.00 97 GLY A O 1
ATOM 783 N N . ASP A 1 98 ? 12.140 6.349 -13.553 1.00 96.44 98 ASP A N 1
ATOM 784 C CA . ASP A 1 98 ? 10.788 5.819 -13.730 1.00 96.44 98 ASP A CA 1
ATOM 785 C C . ASP A 1 98 ? 10.282 5.149 -12.437 1.00 96.44 98 ASP A C 1
ATOM 787 O O . ASP A 1 98 ? 9.120 5.332 -12.070 1.00 96.44 98 ASP A O 1
ATOM 791 N N . MET A 1 99 ? 11.159 4.479 -11.672 1.00 96.81 99 MET A N 1
ATOM 792 C CA . MET A 1 99 ? 10.846 4.015 -10.310 1.00 96.81 99 MET A CA 1
ATOM 793 C C . MET A 1 99 ? 10.429 5.168 -9.391 1.00 96.81 99 MET A C 1
ATOM 795 O O . MET A 1 99 ? 9.411 5.086 -8.705 1.00 96.81 99 MET A O 1
ATOM 799 N N . LEU A 1 100 ? 11.207 6.254 -9.373 1.00 96.69 100 LEU A N 1
ATOM 800 C CA . LEU A 1 100 ? 10.923 7.425 -8.541 1.00 96.69 100 LEU A CA 1
ATOM 801 C C . LEU A 1 100 ? 9.658 8.158 -8.998 1.00 96.69 100 LEU A C 1
ATOM 803 O O . LEU A 1 100 ? 8.892 8.626 -8.158 1.00 96.69 100 LEU A O 1
ATOM 807 N N . ALA A 1 101 ? 9.418 8.238 -10.309 1.00 95.31 101 ALA A N 1
ATOM 808 C CA . ALA A 1 101 ? 8.196 8.810 -10.861 1.00 95.31 101 ALA A CA 1
ATOM 809 C C . ALA A 1 101 ? 6.960 8.003 -10.442 1.00 95.31 101 ALA A C 1
ATOM 811 O O . ALA A 1 101 ? 5.959 8.598 -10.044 1.00 95.31 101 ALA A O 1
ATOM 812 N N . TRP A 1 102 ? 7.045 6.667 -10.455 1.00 94.50 102 TRP A N 1
ATOM 813 C CA . TRP A 1 102 ? 5.971 5.808 -9.960 1.00 94.50 102 TRP A CA 1
ATOM 814 C C . TRP A 1 102 ? 5.702 6.054 -8.473 1.00 94.50 102 TRP A C 1
ATOM 816 O O . TRP A 1 102 ? 4.565 6.337 -8.102 1.00 94.50 102 TRP A O 1
ATOM 826 N N . VAL A 1 103 ? 6.751 6.047 -7.639 1.00 92.81 103 VAL A N 1
ATOM 827 C CA . VAL A 1 103 ? 6.645 6.319 -6.191 1.00 92.81 103 VAL A CA 1
ATOM 828 C C . VAL A 1 103 ? 6.053 7.701 -5.917 1.00 92.81 103 VAL A C 1
ATOM 830 O O . VAL A 1 103 ? 5.315 7.870 -4.955 1.00 92.81 103 VAL A O 1
ATOM 833 N N . HIS A 1 104 ? 6.358 8.692 -6.754 1.00 91.88 104 HIS A N 1
ATOM 834 C CA . HIS A 1 104 ? 5.787 10.029 -6.633 1.00 91.88 104 HIS A CA 1
ATOM 835 C C . HIS A 1 104 ? 4.288 10.078 -6.965 1.00 91.88 104 HIS A C 1
ATOM 837 O O . HIS A 1 104 ? 3.570 10.898 -6.400 1.00 91.88 104 HIS A O 1
ATOM 843 N N . SER A 1 105 ? 3.832 9.242 -7.901 1.00 87.75 105 SER A N 1
ATOM 844 C CA . SER A 1 105 ? 2.436 9.209 -8.356 1.00 87.75 105 SER A CA 1
ATOM 845 C C . SER A 1 105 ? 1.503 8.347 -7.503 1.00 87.75 105 SER A C 1
ATOM 847 O O . SER A 1 105 ? 0.287 8.492 -7.633 1.00 87.75 105 SER A O 1
ATOM 849 N N . ALA A 1 106 ? 2.073 7.445 -6.700 1.00 79.94 106 ALA A N 1
ATOM 850 C CA . ALA A 1 106 ? 1.358 6.487 -5.864 1.00 79.94 106 ALA A CA 1
ATOM 851 C C . ALA A 1 106 ? 0.764 7.125 -4.601 1.00 79.94 106 ALA A C 1
ATOM 853 O O . ALA A 1 106 ? 1.409 8.009 -3.986 1.00 79.94 106 ALA A O 1
#

InterPro domains:
  IPR010490 Conserved oligomeric Golgi complex subunit 6 [PTHR21506] (2-106)
  IPR048369 Conserved Oligomeric Golgi complex subunit 6, C-terminal [PF20653] (1-106)

Secondary structure (DSSP, 8-state):
-HHHHHHHHHHHHHHHHHHH--TT-SS--HHHHHHHHHHTTSHHHHHHHHHHHHHHHHHHHHHHHHHHHHSB-TTS-B-TT---HHHH-SSHHHHHHHHHHHHHH-